Protein AF-A0A961EU58-F1 (afdb_monomer)

Solvent-accessible surface area (backbone atoms only — not comparable to full-atom values): 4618 Å² total; per-residue (Å²): 143,82,75,70,57,67,61,51,52,50,52,51,52,48,55,52,50,51,53,32,39,54,54,37,54,54,47,41,68,76,39,70,89,56,55,72,64,58,44,37,44,72,53,64,40,94,42,69,68,60,33,48,52,52,37,24,72,75,62,78,36,46,71,68,54,42,52,73,57,49,89,78,77,91,67,95,126

Foldseek 3Di:
DPDPCPVVVVVVVLVLLLVLLVQLLVCLQVPVVDDSVVSLVVSPDPDPVVSQVSNCVQFVDGSVVCSVPPPPDDHDD

Structure (mmCIF, N/CA/C/O backbone):
data_AF-A0A961EU58-F1
#
_entry.id   AF-A0A961EU58-F1
#
loop_
_atom_site.group_PDB
_atom_site.id
_atom_site.type_symbol
_atom_site.label_atom_id
_atom_site.label_alt_id
_atom_site.label_comp_id
_atom_site.label_asym_id
_atom_site.label_entity_id
_atom_site.label_seq_id
_atom_site.pdbx_PDB_ins_code
_atom_site.Cartn_x
_atom_site.Cartn_y
_atom_site.Cartn_z
_atom_site.occupancy
_atom_site.B_iso_or_equiv
_atom_site.auth_seq_id
_atom_site.auth_comp_id
_atom_site.auth_asym_id
_atom_site.auth_atom_id
_atom_site.pdbx_PDB_model_num
ATOM 1 N N . SER A 1 1 ? -25.308 22.140 7.171 1.00 49.47 1 SER A N 1
ATOM 2 C CA . SER A 1 1 ? -25.032 20.691 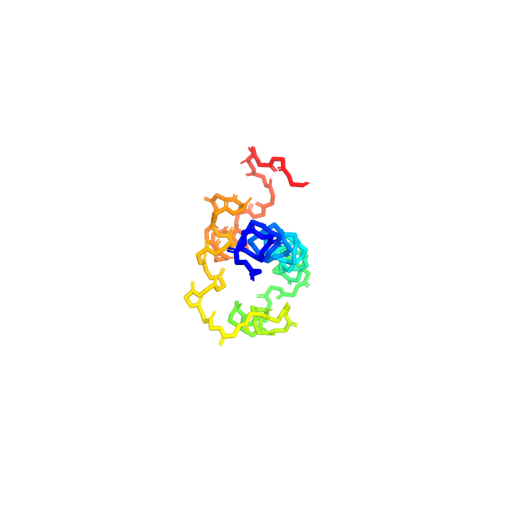7.240 1.00 49.47 1 SER A CA 1
ATOM 3 C C . SER A 1 1 ? -23.561 20.418 6.961 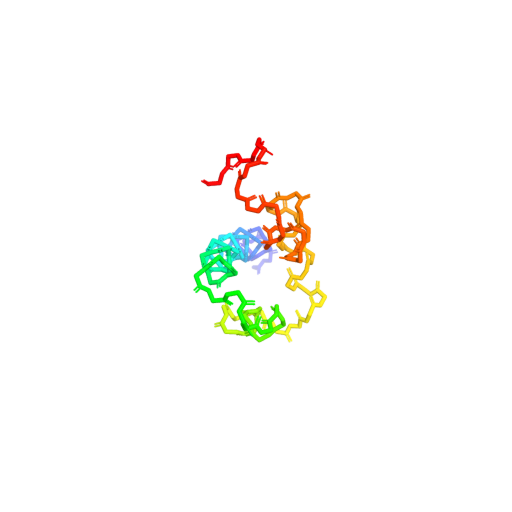1.00 49.47 1 SER A C 1
ATOM 5 O O . SER A 1 1 ? -23.232 20.005 5.862 1.00 49.47 1 SER A O 1
ATOM 7 N N . GLU A 1 2 ? -22.653 20.689 7.905 1.00 52.91 2 GLU A N 1
ATOM 8 C CA . GLU A 1 2 ? -21.201 20.629 7.614 1.00 52.91 2 GLU A CA 1
ATOM 9 C C . GLU A 1 2 ? -20.353 20.014 8.738 1.00 52.91 2 GLU A C 1
ATOM 11 O O . GLU A 1 2 ? -19.137 20.136 8.752 1.00 52.91 2 GLU A O 1
ATOM 16 N N . TYR A 1 3 ? -20.973 19.310 9.688 1.00 48.19 3 TYR A N 1
ATOM 17 C CA . TYR A 1 3 ? -20.237 18.749 10.831 1.00 48.19 3 TYR A CA 1
ATOM 18 C C . TYR A 1 3 ? -20.208 17.216 10.870 1.00 48.19 3 TYR A C 1
ATOM 20 O O . TYR A 1 3 ? -19.318 16.637 11.486 1.00 48.19 3 TYR A O 1
ATOM 28 N N . LEU A 1 4 ? -21.096 16.538 10.134 1.00 52.53 4 LEU A N 1
ATOM 29 C CA . LEU A 1 4 ? -21.144 15.069 10.092 1.00 52.53 4 LEU A CA 1
ATOM 30 C C . LEU A 1 4 ? -20.255 14.447 9.002 1.00 52.53 4 LEU A C 1
ATOM 32 O O . LEU A 1 4 ? -19.944 13.263 9.078 1.00 52.53 4 LEU A O 1
ATOM 36 N N . ASN A 1 5 ? -19.807 15.218 8.006 1.00 56.34 5 ASN A N 1
ATOM 37 C CA . ASN A 1 5 ? -19.195 14.633 6.806 1.00 56.34 5 ASN A CA 1
ATOM 38 C C . ASN A 1 5 ? -17.687 14.344 6.962 1.00 56.34 5 ASN A C 1
ATOM 40 O O . ASN A 1 5 ? -17.189 13.318 6.503 1.00 56.34 5 ASN A O 1
ATOM 44 N N . ASN A 1 6 ? -16.949 15.204 7.673 1.00 60.94 6 ASN A N 1
ATOM 45 C CA . ASN A 1 6 ? -15.486 15.097 7.749 1.00 60.94 6 ASN A CA 1
ATOM 46 C C . ASN A 1 6 ? -14.991 13.969 8.665 1.00 60.94 6 ASN A C 1
ATOM 48 O O . ASN A 1 6 ? -13.991 13.329 8.345 1.00 60.94 6 ASN A O 1
ATOM 52 N N . ASN A 1 7 ? -15.666 13.697 9.785 1.00 61.88 7 ASN A N 1
ATOM 53 C CA . ASN A 1 7 ? -15.283 12.585 10.664 1.00 61.88 7 ASN A CA 1
ATOM 54 C C . ASN A 1 7 ? -15.729 11.234 10.097 1.00 61.88 7 ASN A C 1
ATOM 56 O O . ASN A 1 7 ? -14.947 10.283 10.096 1.00 61.88 7 ASN A O 1
ATOM 60 N N . LEU A 1 8 ? -16.942 11.161 9.540 1.00 67.12 8 LEU A N 1
ATOM 61 C CA . LEU A 1 8 ? -17.461 9.930 8.948 1.00 67.12 8 LEU A CA 1
ATOM 62 C C . LEU A 1 8 ? -16.685 9.548 7.678 1.00 67.12 8 LEU A C 1
ATOM 64 O O . LEU A 1 8 ? -16.281 8.398 7.531 1.00 67.12 8 LEU A O 1
ATOM 68 N N . GLY A 1 9 ? -16.369 10.522 6.815 1.00 72.19 9 GLY A N 1
ATOM 69 C CA . GLY A 1 9 ? -15.562 10.305 5.611 1.00 72.19 9 GLY A CA 1
ATOM 70 C C . GLY A 1 9 ? -14.122 9.873 5.910 1.00 72.19 9 GLY A C 1
ATOM 71 O O . GLY A 1 9 ? -13.583 9.008 5.216 1.00 72.19 9 GLY A O 1
ATOM 72 N N . LYS A 1 10 ? -13.506 10.407 6.976 1.00 76.00 10 LYS A N 1
ATOM 73 C CA . LYS A 1 10 ? -12.186 9.957 7.454 1.00 76.00 10 LYS A CA 1
ATOM 74 C C . LYS A 1 10 ? -12.241 8.542 8.026 1.00 76.00 10 LYS A C 1
ATOM 76 O O . LYS A 1 10 ? -11.380 7.736 7.687 1.00 76.00 10 LYS A O 1
ATOM 81 N N . SER A 1 11 ? -13.253 8.233 8.840 1.00 83.81 11 SER A N 1
ATOM 82 C CA . SER A 1 11 ? -13.448 6.899 9.421 1.00 83.81 11 SER A CA 1
ATOM 83 C C . SER A 1 11 ? -13.677 5.840 8.340 1.00 83.81 11 SER A C 1
ATOM 85 O O . SER A 1 11 ? -12.981 4.829 8.299 1.00 83.81 11 SER A O 1
ATOM 87 N N . PHE A 1 12 ? -14.560 6.121 7.378 1.00 86.75 12 PHE A N 1
ATOM 88 C CA . PHE A 1 12 ? -14.820 5.221 6.258 1.00 86.75 12 PHE A CA 1
ATOM 89 C C . PHE A 1 12 ? -13.587 5.039 5.366 1.00 86.75 12 PHE A C 1
ATOM 91 O O . PHE A 1 12 ? -13.231 3.916 5.017 1.00 86.75 12 PHE A O 1
ATOM 98 N N . SER A 1 13 ? -12.876 6.127 5.046 1.00 88.44 13 SER A N 1
ATOM 99 C CA . SER A 1 13 ? -11.627 6.036 4.280 1.00 88.44 13 SER A CA 1
ATOM 100 C C . SER A 1 13 ? -10.574 5.206 5.010 1.00 88.44 13 SER A C 1
ATOM 102 O O . SER A 1 13 ? -9.858 4.443 4.366 1.00 88.44 13 SER A O 1
ATOM 104 N N . LYS A 1 14 ? -10.482 5.328 6.341 1.00 90.25 14 LYS A N 1
ATOM 105 C CA . LYS A 1 14 ? -9.578 4.525 7.169 1.00 90.25 14 LYS A CA 1
ATOM 106 C C . LYS A 1 14 ? -9.954 3.043 7.117 1.00 90.25 14 LYS A C 1
ATOM 108 O O . LYS A 1 14 ? -9.094 2.239 6.783 1.00 90.25 14 LYS A O 1
ATOM 113 N N . PHE A 1 15 ? -11.228 2.711 7.326 1.00 93.12 15 PHE A N 1
ATOM 114 C CA . PHE A 1 15 ? -11.735 1.339 7.230 1.00 93.12 15 PHE A CA 1
ATOM 115 C C . PHE A 1 15 ? -11.436 0.701 5.864 1.00 93.12 15 PHE A C 1
ATOM 117 O O . PHE A 1 15 ? -10.870 -0.388 5.784 1.00 93.12 15 PHE A O 1
ATOM 124 N N . VAL A 1 16 ? -11.737 1.411 4.771 1.00 95.19 16 VAL A N 1
ATOM 125 C CA . VAL A 1 16 ? -11.433 0.931 3.415 1.00 95.19 16 VAL A CA 1
ATOM 126 C C . VAL A 1 16 ? -9.928 0.744 3.235 1.00 95.19 16 VAL A C 1
ATOM 128 O O . VAL A 1 16 ? -9.491 -0.264 2.696 1.00 95.19 16 VAL A O 1
ATOM 131 N N . ASN A 1 17 ? -9.113 1.690 3.694 1.00 95.50 17 ASN A N 1
ATOM 132 C CA . ASN A 1 17 ? -7.660 1.608 3.576 1.00 95.50 17 ASN A CA 1
ATOM 133 C C . ASN A 1 17 ? -7.052 0.443 4.375 1.00 95.50 17 ASN A C 1
ATOM 135 O O . ASN A 1 17 ? -6.110 -0.186 3.894 1.00 95.50 17 ASN A O 1
ATOM 139 N N . GLU A 1 18 ? -7.584 0.135 5.557 1.00 95.06 18 GLU A N 1
ATOM 140 C CA . GLU A 1 18 ? -7.216 -1.051 6.339 1.00 95.06 18 GLU A CA 1
ATOM 141 C C . GLU A 1 18 ? -7.525 -2.333 5.565 1.00 95.06 18 GLU A C 1
ATOM 143 O O . GLU A 1 18 ? -6.628 -3.154 5.377 1.00 95.06 18 GLU A O 1
ATOM 148 N N . PHE A 1 19 ? -8.740 -2.455 5.019 1.00 96.94 19 PHE A N 1
ATOM 149 C CA . PHE A 1 19 ? -9.124 -3.595 4.183 1.00 96.94 19 PHE A CA 1
ATOM 150 C C . PHE A 1 19 ? -8.204 -3.754 2.963 1.00 96.94 19 PHE A C 1
ATOM 152 O O . PHE A 1 19 ? -7.631 -4.818 2.743 1.00 96.94 19 PHE A O 1
ATOM 159 N N . ARG A 1 20 ? -7.974 -2.668 2.213 1.00 97.81 20 ARG A N 1
ATOM 160 C CA . ARG A 1 20 ? -7.058 -2.664 1.058 1.00 97.81 20 ARG A CA 1
ATOM 161 C C . ARG A 1 20 ? -5.640 -3.082 1.430 1.00 97.81 20 ARG A C 1
ATOM 163 O O . ARG A 1 20 ? -4.969 -3.749 0.650 1.00 97.81 20 ARG A O 1
ATOM 170 N N . THR A 1 21 ? -5.169 -2.661 2.602 1.00 97.25 21 THR A N 1
ATOM 171 C CA . THR A 1 21 ? -3.823 -2.997 3.076 1.00 97.25 21 THR A CA 1
ATOM 172 C C . THR A 1 21 ? -3.719 -4.475 3.425 1.00 97.25 21 THR A C 1
ATOM 174 O O . THR A 1 21 ? -2.747 -5.109 3.025 1.00 97.25 21 THR A O 1
ATOM 177 N N . LYS A 1 22 ? -4.731 -5.041 4.095 1.00 96.69 22 LYS A N 1
ATOM 178 C CA . LYS A 1 22 ? -4.787 -6.475 4.410 1.00 96.69 22 LYS A CA 1
ATOM 179 C C . LYS A 1 22 ? -4.730 -7.333 3.146 1.00 96.69 22 LYS A C 1
ATOM 181 O O . LYS A 1 22 ? -3.882 -8.217 3.052 1.00 96.69 22 LYS A O 1
ATOM 186 N N . GLU A 1 23 ? -5.532 -6.996 2.139 1.00 97.81 23 GLU A N 1
ATOM 187 C CA . GLU A 1 23 ? -5.503 -7.691 0.847 1.00 97.81 23 GLU A CA 1
ATOM 188 C C . GLU A 1 23 ? -4.148 -7.538 0.140 1.00 97.81 23 GLU A C 1
ATOM 190 O O . GLU A 1 23 ? -3.606 -8.504 -0.400 1.00 97.81 23 GLU A O 1
ATOM 195 N N . ALA A 1 24 ? -3.544 -6.346 0.190 1.00 97.62 24 ALA A N 1
ATOM 196 C CA . ALA A 1 24 ? -2.219 -6.127 -0.381 1.00 97.62 24 ALA A CA 1
ATOM 197 C C . ALA A 1 24 ? -1.152 -6.992 0.304 1.00 97.62 24 ALA A C 1
ATOM 199 O O . ALA A 1 24 ? -0.325 -7.568 -0.397 1.00 97.62 24 ALA A O 1
ATOM 200 N N . CYS A 1 25 ? -1.172 -7.131 1.634 1.00 96.56 25 CYS A N 1
ATOM 201 C CA . CYS A 1 25 ? -0.257 -8.018 2.358 1.00 96.56 25 CYS A CA 1
ATOM 202 C C . CYS A 1 25 ? -0.372 -9.463 1.856 1.00 96.56 25 CYS A C 1
ATOM 204 O O . CYS A 1 25 ? 0.640 -10.076 1.512 1.00 96.56 25 CYS A O 1
ATOM 206 N N . THR A 1 26 ? -1.599 -9.977 1.732 1.00 96.50 26 THR A N 1
ATOM 207 C CA . THR A 1 26 ? -1.868 -11.320 1.198 1.00 96.50 26 THR A CA 1
ATOM 208 C C . THR A 1 26 ? -1.301 -11.487 -0.212 1.00 96.50 26 THR A C 1
ATOM 210 O O . THR A 1 26 ? -0.557 -12.433 -0.479 1.00 96.50 26 THR A O 1
ATOM 213 N N . LEU A 1 27 ? -1.583 -10.544 -1.116 1.00 97.06 27 LEU A N 1
ATOM 214 C CA . LEU A 1 27 ? -1.104 -10.589 -2.499 1.00 97.06 27 LEU A CA 1
ATOM 215 C C . LEU A 1 27 ? 0.422 -10.476 -2.605 1.00 97.06 27 LEU A C 1
ATOM 217 O O . LEU A 1 27 ? 1.019 -11.141 -3.450 1.00 97.06 27 LEU A O 1
ATOM 221 N N . LEU A 1 28 ? 1.063 -9.664 -1.758 1.00 96.56 28 LEU A N 1
ATOM 222 C CA . LEU A 1 28 ? 2.521 -9.513 -1.729 1.00 96.56 28 LEU A CA 1
ATOM 223 C C . LEU A 1 28 ? 3.231 -10.822 -1.364 1.00 96.56 28 LEU A C 1
ATOM 225 O O . LEU A 1 28 ? 4.305 -11.078 -1.908 1.00 96.56 28 LEU A O 1
ATOM 229 N N . LEU A 1 29 ? 2.634 -11.632 -0.483 1.00 94.56 29 LEU A N 1
ATOM 230 C CA . LEU A 1 29 ? 3.176 -12.926 -0.059 1.00 94.56 29 LEU A CA 1
ATOM 231 C C . LEU A 1 29 ? 2.837 -14.047 -1.048 1.00 94.56 29 LEU A C 1
ATOM 233 O O . LEU A 1 29 ? 3.698 -14.853 -1.387 1.00 94.56 29 LEU A O 1
ATOM 237 N N . GLN A 1 30 ? 1.598 -14.090 -1.547 1.00 95.19 30 GLN A N 1
ATOM 238 C CA . GLN A 1 30 ? 1.145 -15.144 -2.462 1.00 95.19 30 GLN A CA 1
ATOM 239 C C . GLN A 1 30 ? 1.681 -14.979 -3.888 1.00 95.19 30 GLN A C 1
ATOM 241 O O . GLN A 1 30 ? 1.845 -15.963 -4.608 1.00 95.19 30 GLN A O 1
ATOM 246 N N . LYS A 1 31 ? 1.927 -13.739 -4.325 1.00 94.62 31 LYS A N 1
ATOM 247 C CA . LYS A 1 31 ? 2.340 -13.414 -5.696 1.00 94.62 31 LYS A CA 1
ATOM 248 C C . LYS A 1 31 ? 3.654 -12.614 -5.694 1.00 94.62 31 LYS A C 1
ATOM 250 O O . LYS A 1 31 ? 3.668 -11.467 -6.150 1.00 94.62 31 LYS A O 1
ATOM 255 N N . PRO A 1 32 ? 4.783 -13.194 -5.2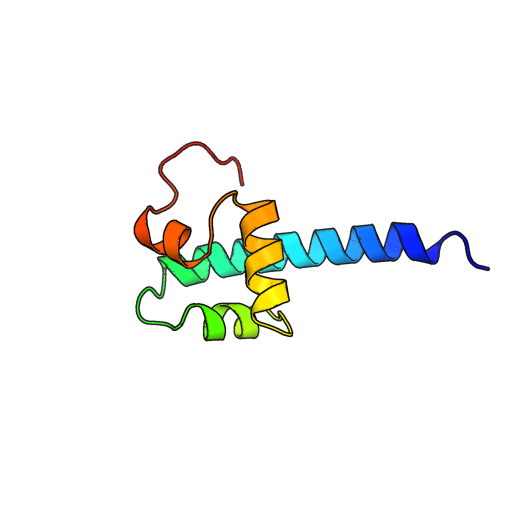39 1.00 91.56 32 PRO A N 1
ATOM 256 C CA . PRO A 1 32 ? 6.056 -12.472 -5.102 1.00 91.56 32 PRO A CA 1
ATOM 257 C C . PRO A 1 32 ? 6.606 -11.942 -6.438 1.00 91.56 32 PRO A C 1
ATOM 259 O O . PRO A 1 32 ? 7.334 -10.951 -6.461 1.00 91.56 32 PRO A O 1
ATOM 262 N N . TYR A 1 33 ? 6.211 -12.565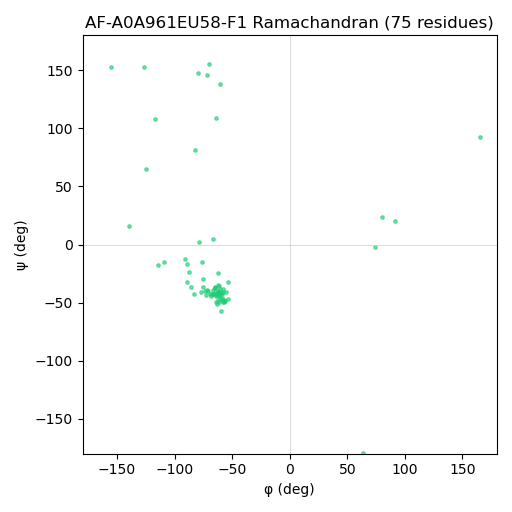 -7.552 1.00 94.31 33 TYR A N 1
ATOM 263 C CA . TYR A 1 33 ? 6.571 -12.179 -8.918 1.00 94.31 33 TYR A CA 1
ATOM 264 C C . TYR A 1 33 ? 5.804 -10.954 -9.444 1.00 94.31 33 TYR A C 1
ATOM 266 O O . TYR A 1 33 ? 6.192 -10.377 -10.458 1.00 94.31 33 TYR A O 1
ATOM 274 N N . ARG A 1 34 ? 4.706 -10.537 -8.798 1.00 96.44 34 ARG A N 1
ATOM 275 C CA . ARG A 1 34 ? 3.926 -9.366 -9.230 1.00 96.44 34 ARG A CA 1
ATOM 276 C C . ARG A 1 34 ? 4.589 -8.071 -8.770 1.00 96.44 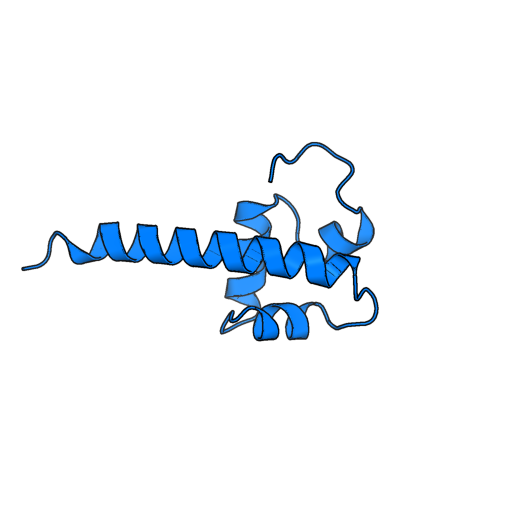34 ARG A C 1
ATOM 278 O O . ARG A 1 34 ? 5.181 -7.996 -7.689 1.00 96.44 34 ARG A O 1
ATOM 285 N N . SER A 1 35 ? 4.440 -7.014 -9.564 1.00 97.44 35 SER A N 1
ATOM 286 C CA . SER A 1 35 ? 4.876 -5.673 -9.174 1.00 97.44 35 SER A CA 1
ATOM 287 C C . SER A 1 35 ? 4.139 -5.209 -7.918 1.00 97.44 35 SER A C 1
ATOM 289 O O . SER A 1 35 ? 2.927 -5.379 -7.783 1.00 97.44 35 SER A O 1
ATOM 291 N N . ILE A 1 36 ? 4.881 -4.586 -7.003 1.00 97.12 36 ILE A N 1
ATOM 292 C CA . ILE A 1 36 ? 4.332 -3.926 -5.812 1.00 97.12 36 ILE A CA 1
ATOM 293 C C . ILE A 1 36 ? 3.276 -2.888 -6.209 1.00 97.12 36 ILE A C 1
ATOM 295 O O . ILE A 1 36 ? 2.237 -2.771 -5.565 1.00 97.12 36 ILE A O 1
ATOM 299 N N . LEU A 1 37 ? 3.542 -2.136 -7.280 1.00 97.38 37 LEU A N 1
ATOM 300 C CA . LEU A 1 37 ? 2.654 -1.071 -7.723 1.00 97.38 37 LEU A CA 1
ATOM 301 C C . LEU A 1 37 ? 1.358 -1.627 -8.326 1.00 97.38 37 LEU A C 1
ATOM 303 O O . LEU A 1 37 ? 0.288 -1.107 -8.022 1.00 97.38 37 LEU A O 1
ATOM 307 N N . ASP A 1 38 ? 1.449 -2.707 -9.107 1.00 97.88 38 ASP A N 1
ATOM 308 C CA . ASP A 1 38 ? 0.272 -3.360 -9.691 1.00 97.88 38 ASP A CA 1
ATOM 309 C C . ASP A 1 38 ? -0.649 -3.905 -8.600 1.00 97.88 38 ASP A C 1
ATOM 311 O O . ASP A 1 38 ? -1.860 -3.744 -8.693 1.00 97.88 38 ASP A O 1
ATOM 315 N N . ILE A 1 39 ? -0.082 -4.489 -7.537 1.00 98.00 39 ILE A N 1
ATOM 316 C CA . ILE A 1 39 ? -0.853 -4.925 -6.364 1.00 98.00 39 ILE A CA 1
ATOM 317 C C . ILE A 1 39 ? -1.545 -3.727 -5.702 1.00 98.00 39 ILE A C 1
ATOM 319 O O . ILE A 1 39 ? -2.725 -3.808 -5.376 1.00 98.00 39 ILE A O 1
ATOM 323 N N . GLY A 1 40 ? -0.848 -2.597 -5.544 1.00 97.56 40 GLY A N 1
ATOM 324 C CA . GLY A 1 40 ? -1.438 -1.368 -5.007 1.00 97.56 40 GLY A CA 1
ATOM 325 C C . GLY A 1 40 ? -2.641 -0.873 -5.820 1.00 97.56 40 GLY A C 1
ATOM 326 O O . GLY A 1 40 ? -3.653 -0.465 -5.247 1.00 97.56 40 GLY A O 1
ATOM 327 N N . PHE A 1 41 ? -2.562 -0.937 -7.149 1.00 98.00 41 PHE A N 1
ATOM 328 C CA . PHE A 1 41 ? -3.684 -0.587 -8.019 1.00 98.00 41 PHE A CA 1
ATOM 329 C C . PHE A 1 41 ? -4.809 -1.632 -7.986 1.00 98.00 41 PHE A C 1
ATOM 331 O O . PHE A 1 41 ? -5.974 -1.244 -7.934 1.00 98.00 41 PHE A O 1
ATOM 338 N N . GLU A 1 42 ? -4.483 -2.928 -7.941 1.00 97.56 42 GLU A N 1
ATOM 339 C CA . GLU A 1 42 ? -5.450 -4.037 -7.853 1.00 97.56 42 GLU A CA 1
ATOM 340 C C . GLU A 1 42 ? -6.321 -3.931 -6.596 1.00 97.56 42 GLU A C 1
ATOM 342 O O . GLU A 1 42 ? -7.539 -4.068 -6.678 1.00 97.56 42 GLU A O 1
ATOM 347 N N . VAL A 1 43 ? -5.732 -3.577 -5.449 1.00 97.56 43 VAL A N 1
ATOM 348 C CA . VAL A 1 43 ? -6.497 -3.354 -4.209 1.00 97.56 43 VAL A CA 1
ATOM 349 C C . VAL A 1 43 ? -7.201 -1.988 -4.174 1.00 97.56 43 VAL A C 1
ATOM 351 O O . VAL A 1 43 ? -7.851 -1.636 -3.194 1.00 97.56 43 VAL A O 1
ATOM 354 N N . GLY A 1 44 ? -7.104 -1.182 -5.234 1.00 96.75 44 GLY A N 1
ATOM 355 C CA . GLY A 1 44 ? -7.900 0.033 -5.404 1.00 96.75 44 GLY A CA 1
ATOM 356 C C . GLY A 1 44 ? -7.278 1.326 -4.871 1.00 96.75 44 GLY A C 1
ATOM 357 O O . GLY A 1 44 ? -8.007 2.302 -4.653 1.00 96.75 44 GLY A O 1
ATOM 358 N N . PHE A 1 45 ? -5.957 1.391 -4.666 1.00 97.19 45 PHE A N 1
ATOM 359 C CA . PHE A 1 45 ? -5.291 2.688 -4.515 1.00 97.19 45 PHE A CA 1
ATOM 360 C C . PHE A 1 45 ? -5.226 3.410 -5.860 1.00 97.19 45 PHE A C 1
ATOM 362 O O . PHE A 1 45 ? -5.057 2.801 -6.905 1.00 97.19 45 PHE A O 1
ATOM 369 N N . ARG A 1 46 ? -5.334 4.741 -5.841 1.00 94.94 46 ARG A N 1
ATOM 370 C CA . ARG A 1 46 ? -5.289 5.564 -7.065 1.00 94.94 46 ARG A CA 1
ATOM 371 C C . ARG A 1 46 ? -3.884 6.033 -7.434 1.00 94.94 46 ARG A C 1
ATOM 373 O O . ARG A 1 46 ? -3.682 6.580 -8.510 1.00 94.94 46 ARG A O 1
ATOM 380 N N . SER A 1 47 ? -2.918 5.887 -6.529 1.00 97.00 47 SER A N 1
ATOM 381 C CA . SER A 1 47 ? -1.546 6.339 -6.748 1.00 97.00 47 SER A CA 1
ATOM 382 C C . SER A 1 47 ? -0.547 5.565 -5.898 1.00 97.00 47 SER A C 1
ATOM 384 O O . SER A 1 47 ? -0.857 5.136 -4.782 1.00 97.00 47 SER A O 1
ATOM 386 N N . LYS A 1 48 ? 0.691 5.475 -6.401 1.00 96.12 48 LYS A N 1
ATOM 387 C CA . LYS A 1 48 ? 1.840 4.909 -5.682 1.00 96.12 48 LYS A CA 1
ATOM 388 C C . LYS A 1 48 ? 2.036 5.571 -4.318 1.00 96.12 48 LYS A C 1
ATOM 390 O O . LYS A 1 48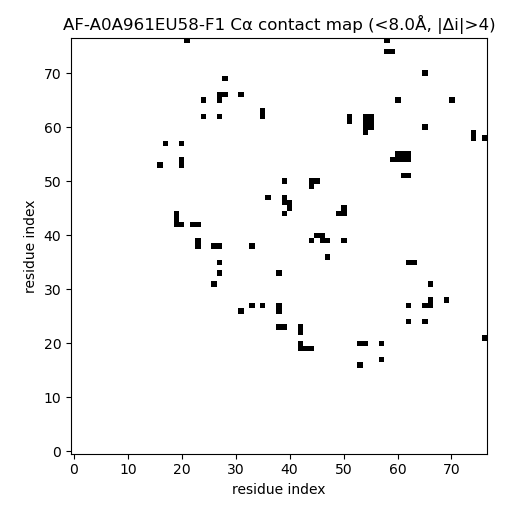 ? 2.190 4.883 -3.316 1.00 96.12 48 LYS A O 1
ATOM 395 N N . THR A 1 49 ? 1.998 6.901 -4.269 1.00 96.62 49 THR A N 1
ATOM 396 C CA . THR A 1 49 ? 2.236 7.665 -3.037 1.00 96.62 49 THR A CA 1
ATOM 397 C C . THR A 1 49 ? 1.183 7.365 -1.976 1.00 96.62 49 THR A C 1
ATOM 399 O O . THR A 1 49 ? 1.529 7.147 -0.816 1.00 96.62 49 THR A O 1
ATOM 402 N N . SER A 1 50 ? -0.099 7.303 -2.361 1.00 96.06 50 SER A N 1
ATOM 403 C CA . SER A 1 50 ? -1.168 6.961 -1.418 1.00 96.06 50 SER A CA 1
ATOM 404 C C . SER A 1 50 ? -1.030 5.529 -0.916 1.00 96.06 50 SER A C 1
ATOM 406 O O . SER A 1 50 ? -1.197 5.304 0.279 1.00 96.06 50 SER A O 1
ATOM 408 N N . TYR A 1 51 ? -0.720 4.589 -1.812 1.00 97.62 51 TYR A N 1
ATOM 409 C CA . TYR A 1 51 ? -0.508 3.192 -1.458 1.00 97.62 51 TYR A CA 1
ATOM 410 C C . TYR A 1 51 ? 0.639 3.033 -0.458 1.00 97.62 51 TYR A C 1
ATOM 412 O O . TYR A 1 51 ? 0.416 2.555 0.648 1.00 97.62 51 TYR A O 1
ATOM 420 N N . HIS A 1 52 ? 1.839 3.511 -0.799 1.00 97.00 52 HIS A N 1
ATOM 421 C CA . HIS A 1 52 ? 3.015 3.387 0.066 1.00 97.00 52 HIS A CA 1
ATOM 422 C C . HIS A 1 52 ? 2.797 4.039 1.436 1.00 97.00 52 HIS A C 1
ATOM 424 O O . HIS A 1 52 ? 3.146 3.446 2.453 1.00 97.00 52 HIS A O 1
ATOM 430 N N . ARG A 1 53 ? 2.189 5.234 1.479 1.00 96.81 53 ARG A N 1
ATOM 431 C CA . ARG A 1 53 ? 1.931 5.942 2.739 1.00 96.81 53 ARG A CA 1
ATOM 432 C C . ARG A 1 53 ? 0.979 5.167 3.646 1.00 96.81 53 ARG A C 1
ATOM 434 O O . ARG A 1 53 ? 1.284 4.985 4.817 1.00 96.81 53 ARG A O 1
ATOM 441 N N . VAL A 1 54 ? -0.169 4.743 3.117 1.00 96.44 54 VAL A N 1
ATOM 442 C CA . VAL A 1 54 ? -1.187 4.020 3.895 1.00 96.44 54 VAL A CA 1
ATOM 443 C C . VAL A 1 54 ? -0.666 2.654 4.331 1.00 96.44 54 VAL A C 1
ATOM 445 O O . VAL A 1 54 ? -0.827 2.283 5.488 1.00 96.44 54 VAL A O 1
ATOM 448 N N . PHE A 1 55 ? 0.011 1.93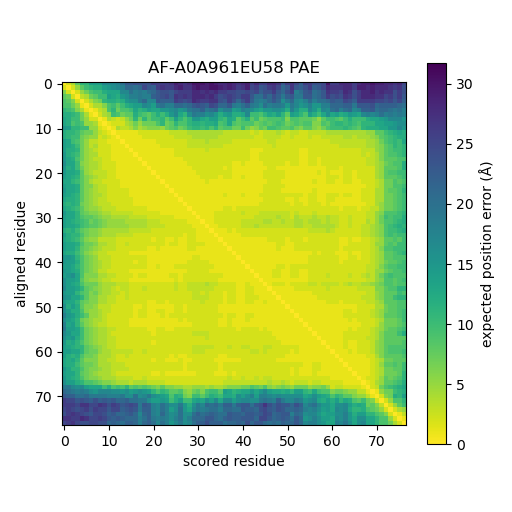7 3.433 1.00 96.94 55 PHE A N 1
ATOM 449 C CA . PHE A 1 55 ? 0.581 0.632 3.739 1.00 96.94 55 PHE A CA 1
ATOM 450 C C . PHE A 1 55 ? 1.589 0.727 4.890 1.00 96.94 55 PHE A C 1
ATOM 452 O O . PHE A 1 55 ? 1.486 -0.025 5.854 1.00 96.94 55 PHE A O 1
ATOM 459 N N . MET A 1 56 ? 2.501 1.704 4.847 1.00 95.56 56 MET A N 1
ATOM 460 C CA . MET A 1 56 ? 3.476 1.933 5.917 1.00 95.56 56 MET A CA 1
ATOM 461 C C . MET A 1 56 ? 2.824 2.395 7.223 1.00 95.56 56 MET A C 1
ATOM 463 O O . MET A 1 56 ? 3.223 1.944 8.288 1.00 95.56 56 MET A O 1
ATOM 467 N N . GLN A 1 57 ? 1.797 3.248 7.164 1.00 94.31 57 GLN A N 1
ATOM 468 C CA . GLN A 1 57 ? 1.047 3.658 8.359 1.00 94.31 57 GLN A CA 1
ATOM 469 C C . GLN A 1 57 ? 0.369 2.477 9.062 1.00 94.31 57 GLN A C 1
ATOM 471 O O . GLN A 1 57 ? 0.292 2.466 10.286 1.00 94.31 57 GLN A O 1
ATOM 476 N N . ASN A 1 58 ? -0.108 1.499 8.293 1.00 93.12 58 ASN A N 1
ATOM 477 C CA . ASN A 1 58 ? -0.849 0.359 8.821 1.00 93.12 58 ASN A CA 1
ATOM 478 C C . ASN A 1 58 ? 0.053 -0.819 9.222 1.00 93.12 58 ASN A C 1
ATOM 480 O O . ASN A 1 58 ? -0.293 -1.554 10.137 1.00 93.12 58 ASN A O 1
ATOM 484 N N . THR A 1 59 ? 1.182 -1.023 8.537 1.00 92.38 59 THR A N 1
ATOM 485 C CA . THR A 1 59 ? 2.055 -2.204 8.723 1.00 92.38 59 THR A CA 1
ATOM 486 C C . THR A 1 59 ? 3.386 -1.874 9.401 1.00 92.38 59 THR A C 1
ATOM 488 O O . THR A 1 59 ? 4.097 -2.775 9.828 1.00 92.38 59 THR A O 1
ATOM 491 N N . GLY A 1 60 ? 3.765 -0.593 9.464 1.00 93.75 60 GLY A N 1
ATOM 492 C CA . GLY A 1 60 ? 5.089 -0.150 9.908 1.00 93.75 60 GLY A CA 1
ATOM 493 C C . GLY A 1 60 ? 6.215 -0.382 8.893 1.00 93.75 60 GLY A C 1
ATOM 494 O O . GLY A 1 60 ? 7.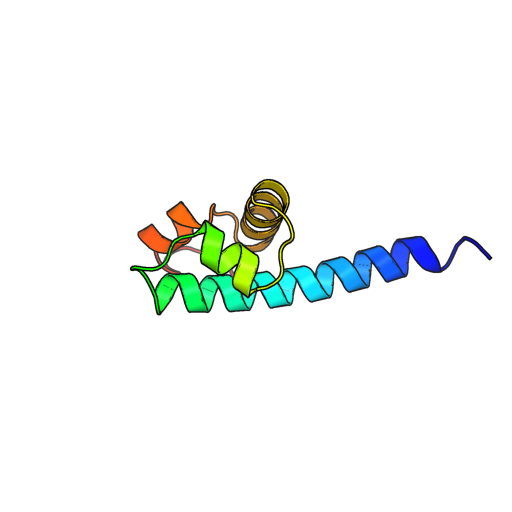346 0.021 9.149 1.00 93.75 60 GLY A O 1
ATOM 495 N N . LEU A 1 61 ? 5.926 -0.995 7.741 1.00 94.12 61 LEU A N 1
ATOM 496 C CA . LEU A 1 61 ? 6.904 -1.353 6.713 1.00 94.12 61 LEU A CA 1
ATOM 497 C C . LEU A 1 61 ? 6.482 -0.800 5.354 1.00 94.12 61 LEU A C 1
ATOM 499 O O . LEU A 1 61 ? 5.300 -0.639 5.054 1.00 94.12 61 LEU A O 1
ATOM 503 N N . THR A 1 62 ? 7.440 -0.545 4.470 1.00 95.69 62 THR A N 1
ATOM 504 C CA . THR A 1 62 ? 7.101 -0.353 3.058 1.00 95.69 62 THR A CA 1
ATOM 505 C C . THR A 1 62 ? 6.650 -1.684 2.438 1.00 95.6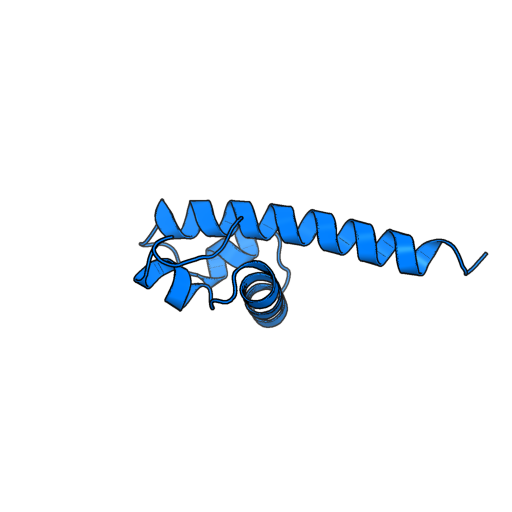9 62 THR A C 1
ATOM 507 O O . THR A 1 62 ? 7.087 -2.751 2.876 1.00 95.69 62 THR A O 1
ATOM 510 N N . PRO A 1 63 ? 5.839 -1.670 1.362 1.00 95.81 63 PRO A N 1
ATOM 511 C CA . PRO A 1 63 ? 5.434 -2.903 0.679 1.00 95.81 63 PRO A CA 1
ATOM 512 C C . PRO A 1 63 ? 6.603 -3.803 0.244 1.00 95.81 63 PRO A C 1
ATOM 514 O O . PRO A 1 63 ? 6.482 -5.026 0.221 1.00 95.81 63 PRO A O 1
ATOM 517 N N . SER A 1 64 ? 7.743 -3.195 -0.106 1.00 95.31 64 SER A N 1
ATOM 518 C CA . SER A 1 64 ? 8.949 -3.925 -0.507 1.00 95.31 64 SER A CA 1
ATOM 519 C C . SER A 1 64 ? 9.622 -4.605 0.679 1.00 95.31 64 SER A C 1
ATOM 521 O O . SER A 1 64 ? 10.027 -5.759 0.567 1.00 95.31 64 SER A O 1
ATOM 523 N N . GLU A 1 65 ? 9.732 -3.907 1.811 1.00 94.69 65 GLU A N 1
ATOM 524 C CA . GLU A 1 65 ? 10.280 -4.478 3.045 1.00 94.69 65 GLU A CA 1
ATOM 525 C C . GLU A 1 65 ? 9.384 -5.590 3.579 1.00 94.69 65 GLU A C 1
ATOM 527 O O . GLU A 1 65 ? 9.892 -6.641 3.959 1.00 94.69 65 GLU A O 1
ATOM 532 N N . PHE A 1 66 ? 8.063 -5.393 3.542 1.00 95.12 66 PHE A N 1
ATOM 533 C CA . PHE A 1 66 ? 7.088 -6.403 3.946 1.00 95.12 66 PHE A CA 1
ATOM 534 C C . PHE A 1 66 ? 7.236 -7.687 3.123 1.00 95.12 66 PHE A C 1
ATOM 536 O O . PHE A 1 66 ? 7.295 -8.781 3.677 1.00 95.12 66 PHE A O 1
ATOM 543 N N . ARG A 1 67 ? 7.369 -7.561 1.795 1.00 93.56 67 ARG A N 1
ATOM 544 C CA . ARG A 1 67 ? 7.599 -8.711 0.910 1.00 93.56 67 ARG A CA 1
ATOM 545 C C . ARG A 1 67 ? 8.900 -9.446 1.235 1.00 93.56 67 ARG A C 1
ATOM 547 O O . ARG A 1 67 ? 8.929 -10.667 1.168 1.00 93.56 67 ARG A O 1
ATOM 554 N N . LEU A 1 68 ? 9.970 -8.709 1.532 1.00 91.44 68 LEU A N 1
ATOM 555 C CA . LEU A 1 68 ? 11.285 -9.297 1.781 1.00 91.44 68 LEU A CA 1
ATOM 556 C C . LEU A 1 68 ? 11.365 -9.999 3.142 1.00 91.44 68 LEU A C 1
ATOM 558 O O . LEU A 1 68 ? 12.001 -11.041 3.246 1.00 91.44 68 LEU A O 1
ATOM 562 N N . ARG A 1 69 ? 10.761 -9.411 4.181 1.00 85.38 69 ARG A N 1
ATOM 563 C CA . ARG A 1 69 ? 10.858 -9.906 5.563 1.00 85.38 69 ARG A CA 1
ATOM 564 C C . ARG A 1 69 ? 9.806 -10.961 5.907 1.00 85.38 69 ARG A C 1
ATOM 566 O O . ARG A 1 69 ? 10.032 -11.743 6.821 1.00 85.38 69 ARG A O 1
ATOM 573 N N . GLY A 1 70 ? 8.680 -10.995 5.192 1.00 68.94 70 GLY A N 1
ATOM 574 C CA . GLY A 1 70 ? 7.513 -11.758 5.633 1.00 68.94 70 GLY A CA 1
ATOM 575 C C . GLY A 1 70 ? 6.938 -11.209 6.952 1.00 68.94 70 GLY A C 1
ATOM 576 O O . GLY A 1 70 ? 7.439 -10.215 7.479 1.00 68.94 70 GLY A O 1
ATOM 577 N N . PRO A 1 71 ? 5.871 -11.815 7.501 1.00 64.62 71 PRO A N 1
ATOM 578 C CA . PRO A 1 71 ? 5.242 -11.358 8.747 1.00 64.62 71 PRO A CA 1
ATOM 579 C C . PRO A 1 71 ? 6.104 -11.514 10.025 1.00 64.62 71 PRO A C 1
ATOM 581 O O . PRO A 1 71 ? 5.640 -11.180 11.115 1.00 64.62 71 PRO A O 1
ATOM 584 N N . ASP A 1 72 ? 7.364 -11.949 9.932 1.00 60.69 72 ASP A N 1
ATOM 585 C CA . ASP A 1 72 ? 8.242 -12.164 11.085 1.00 60.69 72 ASP A CA 1
ATOM 586 C C . ASP A 1 72 ? 8.906 -10.866 11.572 1.00 60.69 72 ASP A C 1
ATOM 588 O O . ASP A 1 72 ? 10.057 -10.565 11.253 1.00 60.69 72 ASP A O 1
ATOM 592 N N . SER A 1 73 ? 8.155 -10.087 12.362 1.00 48.16 73 SER A N 1
ATOM 593 C CA . SER A 1 73 ? 8.598 -9.404 13.599 1.00 48.16 73 SER A CA 1
ATOM 594 C C . SER A 1 73 ? 7.581 -8.330 14.019 1.00 48.16 73 SER A C 1
ATOM 596 O O . SER A 1 73 ? 7.664 -7.174 13.609 1.00 48.16 73 SER A O 1
ATOM 598 N N . GLY A 1 74 ? 6.632 -8.697 14.885 1.00 50.38 74 GLY A N 1
ATOM 599 C CA . GLY A 1 74 ? 6.045 -7.762 15.857 1.00 50.38 74 GLY A CA 1
ATOM 600 C C . GLY A 1 74 ? 4.955 -6.782 15.400 1.00 50.38 74 GLY A C 1
ATOM 601 O O . GLY A 1 74 ? 4.770 -5.771 16.073 1.00 50.38 74 GLY A O 1
ATOM 602 N N . SER A 1 75 ? 4.203 -7.046 14.329 1.00 48.81 75 SER A N 1
ATOM 603 C CA . SER A 1 75 ? 3.025 -6.231 13.978 1.00 48.81 75 SER A CA 1
ATOM 604 C C . SER A 1 75 ? 1.737 -7.061 14.028 1.00 48.81 75 SER A C 1
ATOM 606 O O . SER A 1 75 ? 1.498 -7.918 13.186 1.00 48.81 75 SER A O 1
ATOM 608 N N . ASN A 1 76 ? 0.909 -6.813 15.051 1.00 42.34 76 ASN A N 1
ATOM 609 C CA . ASN A 1 76 ? -0.474 -7.296 15.117 1.00 42.34 76 ASN A CA 1
ATOM 610 C C . ASN A 1 76 ? -1.278 -6.649 13.974 1.00 42.34 76 ASN A C 1
ATOM 612 O O . ASN A 1 76 ? -1.569 -5.453 14.045 1.00 42.34 76 ASN A O 1
ATOM 616 N N . LEU A 1 77 ? -1.646 -7.424 12.952 1.00 49.09 77 LEU A N 1
ATOM 617 C CA . LEU A 1 77 ? -2.617 -7.056 11.911 1.00 49.09 77 LEU A CA 1
ATOM 618 C C . LEU A 1 77 ? -3.781 -8.044 11.869 1.00 49.09 77 LEU A C 1
ATOM 620 O O . LEU A 1 77 ? -3.528 -9.248 12.071 1.00 49.09 77 LEU A O 1
#

Radius of gyration: 13.67 Å; Cα contacts (8 Å, |Δi|>4): 54; chains: 1; bounding box: 36×36×26 Å

Secondary structure (DSSP, 8-state):
--SSHHHHHHHHHHHHHHHHHHHHHHHHHH-TTS-HHHHHHHTT-S-HHHHHHHHHHHHSS-HHHHHHHTT-SS---

Mean predicted aligned error: 6.54 Å

Sequence (77 aa):
SEYLNNNLGKSFSKFVNEFRTKEACTLLLQKPYRSILDIGFEVGFRSKTSYHRVFMQNTGLTPSEFRLRGPDSGSNL

pLDDT: mean 86.29, std 16.88, range [42.34, 98.0]

Nearest PDB structures (foldseek):
  3oou-assembly1_A  TM=8.944E-01  e=1.106E-02  Listeria innocua
  7r3w-assembly3_C  TM=8.866E-01  e=3.149E-02  Salmonella enterica subsp. enterica serovar Typhimurium
  7r3w-assembly4_D  TM=8.796E-01  e=3.561E-02  Salmonella enterica subsp. enterica serovar Typhimurium
  1xs9-assembly1_A  TM=8.461E-01  e=1.560E-01  Escherichia coli
  6p7r-assembly1_A  TM=8.444E-01  e=3.472E-01  Vibrio cholerae